Protein AF-A0A1M3QL71-F1 (afdb_monomer)

Solvent-accessible surface area (backbone atoms only — not comparable to full-atom values): 6065 Å² total; per-residue (Å²): 134,82,78,75,80,67,60,72,40,60,27,34,72,36,80,39,95,87,73,48,62,25,33,40,29,76,35,66,81,73,50,65,71,30,39,31,42,29,41,44,99,86,72,51,70,52,69,33,29,31,61,39,73,77,43,72,51,64,47,98,88,70,44,44,23,21,37,24,35,54,47,43,97,76,54,80,91,59,86,95,58,74,88,73,71,78,72,82,76,80,75,82,82,86,77,93,131

Secondary structure (DSSP, 8-state):
-------EEEEEEEE-TTS-EEEEES-TT--TT-EEEEE-TTS-EEEEEEEEEEEEEE-TTS-EEEEEEEE-TT----SSSS---------------

pLDDT: mean 70.07, std 18.06, range [35.91, 89.0]

Mean predicted aligned error: 12.13 Å

Nearest PDB structures (foldseek):
  4lb0-assembly1_B  TM=3.368E-01  e=6.618E-01  Allorhizobium ampelinum S4
  2vlg-assembly1_D  TM=4.638E-01  e=4.230E+00  Bacillus subtilis
  7kh1-assembly1_A3  TM=3.661E-01  e=3.378E+00  Vibrio phage XM1
  9bhu-assembly1_A  TM=2.603E-01  e=2.698E+00  Streptomyces griseus subsp. griseus
  8won-assembly1_A  TM=2.763E-01  e=7.850E+00  Mycolicibacterium smegmatis

Structure (mmCIF, N/CA/C/O backbone):
data_AF-A0A1M3QL71-F1
#
_entry.id   AF-A0A1M3QL71-F1
#
loop_
_atom_site.group_PDB
_atom_site.id
_atom_site.type_symbol
_atom_site.label_atom_id
_atom_site.label_alt_id
_atom_site.label_comp_id
_atom_site.label_asym_id
_atom_site.label_entity_id
_atom_site.label_seq_id
_atom_site.pdbx_PDB_ins_code
_atom_site.Cartn_x
_atom_site.Cartn_y
_atom_site.Cartn_z
_atom_site.occupancy
_atom_site.B_iso_or_equiv
_atom_site.auth_seq_id
_atom_site.auth_comp_id
_atom_site.auth_asym_id
_atom_site.auth_atom_id
_atom_site.pdbx_PDB_model_num
ATOM 1 N N . MET A 1 1 ? 22.404 -7.112 21.914 1.00 35.91 1 MET A N 1
ATOM 2 C CA . MET A 1 1 ? 21.000 -6.709 21.705 1.00 35.91 1 MET A CA 1
ATOM 3 C C . MET A 1 1 ? 20.968 -5.935 20.402 1.00 35.91 1 MET A C 1
ATOM 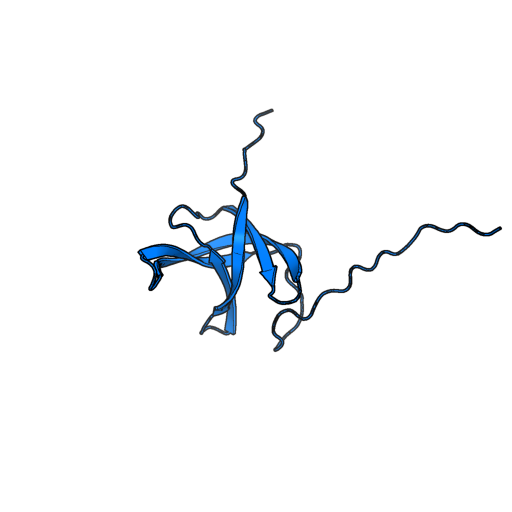5 O O . MET A 1 1 ? 21.287 -4.755 20.402 1.00 35.91 1 MET A O 1
ATOM 9 N N . THR A 1 2 ? 20.763 -6.620 19.279 1.00 37.88 2 THR A N 1
ATOM 10 C CA . THR A 1 2 ? 20.738 -5.971 17.965 1.00 37.88 2 THR A CA 1
ATOM 11 C C . THR A 1 2 ? 19.370 -5.327 17.833 1.00 37.88 2 THR A C 1
ATOM 13 O O . THR A 1 2 ? 18.367 -6.023 17.724 1.00 37.88 2 THR A O 1
ATOM 16 N N . THR A 1 3 ? 19.307 -4.007 17.945 1.00 43.34 3 THR A N 1
ATOM 17 C CA . THR A 1 3 ? 18.132 -3.256 17.519 1.00 43.34 3 THR A CA 1
ATOM 18 C C . THR A 1 3 ? 18.043 -3.441 16.010 1.00 43.34 3 THR A C 1
ATOM 20 O O . THR A 1 3 ? 18.777 -2.791 15.269 1.00 43.34 3 THR A O 1
ATOM 23 N N . GLU A 1 4 ? 17.234 -4.399 15.556 1.00 48.69 4 GLU A N 1
ATOM 24 C CA . GLU A 1 4 ? 16.810 -4.458 14.162 1.00 48.69 4 GLU A CA 1
ATOM 25 C C . GLU A 1 4 ? 16.151 -3.116 13.867 1.00 48.69 4 GLU A C 1
ATOM 27 O O . GLU A 1 4 ? 15.069 -2.814 14.374 1.00 48.69 4 GLU A O 1
ATOM 32 N N . THR A 1 5 ? 16.855 -2.266 13.122 1.00 49.47 5 THR A N 1
ATOM 33 C CA . THR A 1 5 ? 16.311 -1.040 12.551 1.00 49.47 5 THR A CA 1
ATOM 34 C C . THR A 1 5 ? 15.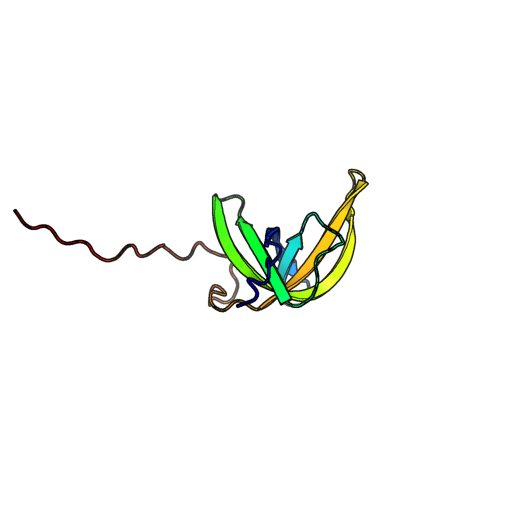249 -1.479 11.554 1.00 49.47 5 THR A C 1
ATOM 36 O O . THR A 1 5 ? 15.520 -1.650 10.370 1.00 49.47 5 THR A O 1
ATOM 39 N N . LYS A 1 6 ? 14.060 -1.794 12.066 1.00 61.25 6 LYS A N 1
ATOM 40 C CA . LYS A 1 6 ? 12.918 -2.208 11.272 1.00 61.25 6 LYS A CA 1
ATOM 41 C C . LYS A 1 6 ? 12.553 -1.016 10.4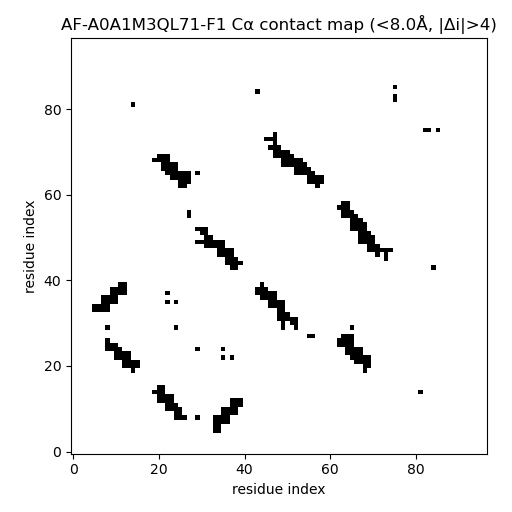06 1.00 61.25 6 LYS A C 1
ATOM 43 O O . LYS A 1 6 ? 12.115 0.006 10.932 1.00 61.25 6 LYS A O 1
ATOM 48 N N . THR A 1 7 ? 12.822 -1.116 9.111 1.00 68.31 7 THR A N 1
ATOM 49 C CA . THR A 1 7 ? 12.561 -0.020 8.185 1.00 68.31 7 THR A CA 1
ATOM 50 C C . THR A 1 7 ? 11.059 0.208 8.166 1.00 68.31 7 THR A C 1
ATOM 52 O O . THR A 1 7 ? 10.283 -0.695 7.853 1.00 68.31 7 THR A O 1
ATOM 55 N N . GLU A 1 8 ? 10.643 1.391 8.605 1.00 72.06 8 GLU A N 1
ATOM 56 C CA . GLU A 1 8 ? 9.236 1.746 8.666 1.00 72.06 8 GLU A CA 1
ATOM 57 C C . GLU A 1 8 ? 8.868 2.480 7.381 1.00 72.06 8 GLU A C 1
ATOM 59 O O . GLU A 1 8 ? 9.355 3.578 7.105 1.00 72.06 8 GLU A O 1
ATOM 64 N N . TYR A 1 9 ? 8.034 1.844 6.566 1.00 83.38 9 TYR A N 1
ATOM 65 C CA . TYR A 1 9 ? 7.600 2.405 5.296 1.00 83.38 9 TYR A CA 1
ATOM 66 C C . TYR A 1 9 ? 6.224 3.051 5.439 1.00 83.38 9 TYR A C 1
ATOM 68 O O . TYR A 1 9 ? 5.290 2.445 5.961 1.00 83.38 9 TYR A O 1
ATOM 76 N N . ALA A 1 10 ? 6.065 4.274 4.939 1.00 83.38 10 ALA A N 1
ATOM 77 C CA . ALA A 1 10 ? 4.758 4.917 4.883 1.00 83.38 10 ALA A CA 1
ATOM 78 C C . ALA A 1 10 ? 3.958 4.407 3.677 1.00 83.38 10 ALA A C 1
ATOM 80 O O . ALA A 1 10 ? 4.496 4.241 2.578 1.00 83.38 10 ALA A O 1
ATOM 81 N N . GLY A 1 11 ? 2.660 4.183 3.877 1.00 85.00 11 GLY A N 1
ATOM 82 C CA . GLY A 1 11 ? 1.784 3.740 2.803 1.00 85.00 11 GLY A CA 1
ATOM 83 C C . GLY A 1 11 ? 0.319 4.105 2.993 1.00 85.00 11 GLY A C 1
ATOM 84 O O . GLY A 1 11 ? -0.113 4.593 4.040 1.00 85.00 11 GLY A O 1
ATOM 85 N N . HIS A 1 12 ? -0.463 3.828 1.957 1.00 84.06 12 HIS A N 1
ATOM 86 C CA . HIS A 1 12 ? -1.908 3.989 1.961 1.00 84.06 12 HIS A CA 1
ATOM 87 C C . HIS A 1 12 ? -2.595 2.626 1.882 1.00 84.06 12 HIS A C 1
ATOM 89 O O . HIS A 1 12 ? -2.192 1.773 1.090 1.00 84.06 12 HIS A O 1
ATOM 95 N N . PRO A 1 13 ? -3.646 2.386 2.678 1.00 82.06 13 PRO A N 1
ATOM 96 C CA . PRO A 1 13 ? -4.392 1.139 2.601 1.00 82.06 13 PRO A CA 1
ATOM 97 C C . PRO A 1 13 ? -5.088 1.017 1.240 1.00 82.06 13 PRO A C 1
ATOM 99 O O . PRO A 1 13 ? -5.759 1.946 0.789 1.00 82.06 13 PRO A O 1
ATOM 102 N N . ALA A 1 14 ? -4.969 -0.150 0.612 1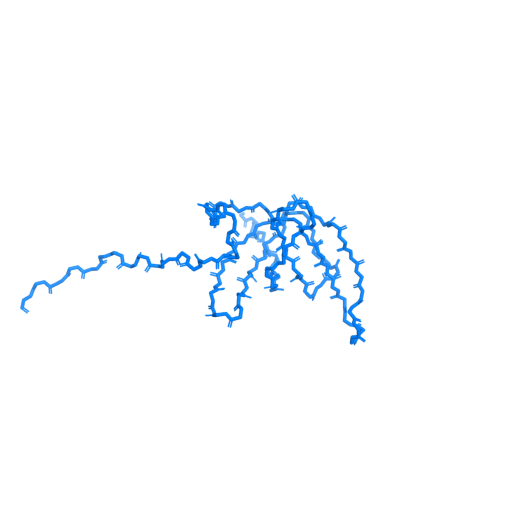.00 81.88 14 ALA A N 1
ATOM 103 C CA . ALA A 1 14 ? -5.573 -0.456 -0.680 1.00 81.88 14 ALA A CA 1
ATOM 104 C C . ALA A 1 14 ? -6.378 -1.756 -0.590 1.00 81.88 14 ALA A C 1
ATOM 106 O O . ALA A 1 14 ? -5.941 -2.742 0.007 1.00 81.88 14 ALA A O 1
ATOM 107 N N . LYS A 1 15 ? -7.575 -1.772 -1.180 1.00 77.50 15 LYS A N 1
ATOM 108 C CA . LYS A 1 15 ? -8.405 -2.978 -1.226 1.00 77.50 15 LYS A CA 1
ATOM 109 C C . LYS A 1 15 ? -7.943 -3.863 -2.381 1.00 77.50 15 LYS A C 1
ATOM 111 O O . LYS A 1 15 ? -7.885 -3.412 -3.522 1.00 77.50 15 LYS A O 1
ATOM 116 N N . LEU A 1 16 ? -7.624 -5.119 -2.085 1.00 76.31 16 LEU A N 1
ATOM 117 C CA . LEU A 1 16 ? -7.202 -6.093 -3.086 1.00 76.31 16 LEU A CA 1
ATOM 118 C C . LEU A 1 16 ? -8.421 -6.723 -3.766 1.00 76.31 16 LEU A C 1
ATOM 120 O O . LEU A 1 16 ? -9.501 -6.832 -3.180 1.00 76.31 16 LEU A O 1
ATOM 124 N N . LYS A 1 17 ? -8.228 -7.182 -5.006 1.00 70.25 17 LYS A N 1
ATOM 125 C CA . LYS A 1 17 ? -9.285 -7.804 -5.820 1.00 70.25 17 LYS A CA 1
ATOM 126 C C . LYS A 1 17 ? -9.840 -9.090 -5.195 1.00 70.25 17 LYS A C 1
ATOM 128 O O . LYS A 1 17 ? -11.004 -9.408 -5.395 1.00 70.25 17 LYS A O 1
ATOM 133 N N . GLU A 1 18 ? -9.042 -9.759 -4.366 1.00 66.31 18 GLU A N 1
ATOM 134 C CA . GLU A 1 18 ? -9.425 -10.960 -3.606 1.00 66.31 18 GLU A CA 1
ATOM 135 C C . GLU A 1 18 ? -10.280 -10.650 -2.360 1.00 66.31 18 GLU A C 1
ATOM 137 O O . GLU A 1 18 ? -10.537 -11.515 -1.530 1.00 66.31 18 GLU A O 1
ATOM 142 N N . GLY A 1 19 ? -10.697 -9.393 -2.175 1.00 66.06 19 GLY A N 1
ATOM 143 C CA . GLY A 1 19 ? -11.483 -8.949 -1.021 1.00 66.06 19 GLY A CA 1
ATOM 144 C C . GLY A 1 19 ? -10.650 -8.653 0.231 1.00 66.06 19 GLY A C 1
ATOM 145 O O . GLY A 1 19 ? -11.161 -8.009 1.152 1.00 66.06 19 GLY A O 1
ATOM 146 N N . GLY A 1 20 ? -9.374 -9.051 0.241 1.00 71.75 20 GLY A N 1
ATOM 147 C CA . GLY A 1 20 ? -8.392 -8.722 1.273 1.00 71.75 20 GLY A CA 1
ATOM 148 C C . GLY A 1 20 ? -7.950 -7.252 1.277 1.00 71.75 20 GLY A C 1
ATOM 149 O O . GLY A 1 20 ? -8.241 -6.479 0.364 1.00 71.75 20 GLY A O 1
ATOM 150 N N . TRP A 1 21 ? -7.223 -6.875 2.328 1.00 74.69 21 TRP A N 1
ATOM 151 C CA . TRP A 1 21 ? -6.601 -5.558 2.476 1.00 74.69 21 TRP A CA 1
ATOM 152 C C . TRP A 1 21 ? -5.099 -5.649 2.222 1.00 74.69 21 TRP A C 1
ATOM 154 O O . TRP A 1 21 ? -4.447 -6.593 2.672 1.00 74.69 21 TRP A O 1
ATOM 164 N N . GLY A 1 22 ? -4.567 -4.652 1.527 1.00 84.31 22 GLY A N 1
ATOM 165 C CA . GLY A 1 22 ? -3.145 -4.456 1.302 1.00 84.31 22 GLY A CA 1
ATOM 166 C C . GLY A 1 22 ? -2.719 -3.015 1.569 1.00 84.31 22 GLY A C 1
ATOM 167 O O . GLY A 1 22 ? -3.502 -2.188 2.044 1.00 84.31 22 GLY A O 1
ATOM 168 N N . ALA A 1 23 ? -1.468 -2.725 1.248 1.00 85.94 23 ALA A N 1
ATOM 169 C CA . ALA A 1 23 ? -0.861 -1.408 1.338 1.00 85.94 23 ALA A CA 1
ATOM 170 C C . ALA A 1 23 ? -0.230 -1.030 0.008 1.00 85.94 23 ALA A C 1
ATOM 172 O O . ALA A 1 23 ? 0.518 -1.828 -0.555 1.00 85.94 23 ALA A O 1
ATOM 173 N N . HIS A 1 24 ? -0.484 0.195 -0.441 1.00 87.69 24 HIS A N 1
ATOM 174 C CA . HIS A 1 24 ? 0.380 0.882 -1.385 1.00 87.69 24 HIS A CA 1
ATOM 175 C C . HIS A 1 24 ? 1.501 1.560 -0.615 1.00 87.69 24 HIS A C 1
ATOM 177 O O . HIS A 1 24 ? 1.247 2.449 0.195 1.00 87.69 24 HIS A O 1
ATOM 183 N N . VAL A 1 25 ? 2.725 1.120 -0.861 1.00 88.12 25 VAL A N 1
ATOM 184 C CA . VAL A 1 25 ? 3.941 1.655 -0.262 1.00 88.12 25 VAL A CA 1
ATOM 185 C C . VAL A 1 25 ? 4.731 2.346 -1.362 1.00 88.12 25 VAL A C 1
ATOM 187 O O . VAL A 1 25 ? 4.980 1.746 -2.406 1.00 88.12 25 VAL A O 1
ATOM 190 N N . ASN A 1 26 ? 5.160 3.584 -1.130 1.00 84.81 26 ASN A N 1
ATOM 191 C CA . ASN A 1 26 ? 5.980 4.347 -2.077 1.00 84.81 26 ASN A CA 1
ATOM 192 C C . ASN A 1 26 ? 7.461 3.923 -1.990 1.00 84.81 26 ASN A C 1
ATOM 194 O O . ASN A 1 26 ? 8.345 4.735 -1.724 1.00 84.81 26 ASN A O 1
ATOM 198 N N . SER A 1 27 ? 7.725 2.621 -2.117 1.00 82.25 27 SER A N 1
ATOM 199 C CA . SER A 1 27 ? 9.071 2.054 -2.181 1.00 82.25 27 SER A CA 1
ATOM 200 C C . SER A 1 27 ? 9.050 0.682 -2.857 1.00 82.25 27 SER A C 1
ATOM 202 O O . SER A 1 27 ? 8.212 -0.150 -2.514 1.00 82.25 27 SER A O 1
ATOM 204 N N . ASP A 1 28 ? 9.998 0.404 -3.762 1.00 82.38 28 ASP A N 1
ATOM 205 C CA . ASP A 1 28 ? 10.235 -0.950 -4.300 1.00 82.38 28 ASP A CA 1
ATOM 206 C C . ASP A 1 28 ? 10.987 -1.857 -3.316 1.00 82.38 28 ASP A C 1
ATOM 208 O O . ASP A 1 28 ? 11.082 -3.063 -3.535 1.00 82.38 28 ASP A O 1
ATOM 212 N N . LYS A 1 29 ? 11.549 -1.280 -2.248 1.00 83.75 29 LYS A N 1
ATOM 213 C CA . LYS A 1 29 ? 12.416 -1.983 -1.295 1.00 83.75 29 LYS A CA 1
ATOM 214 C C . LYS A 1 29 ? 11.667 -2.717 -0.198 1.00 83.75 29 LYS A C 1
ATOM 216 O O . LYS A 1 29 ? 12.314 -3.374 0.603 1.00 83.75 29 LYS A O 1
ATOM 221 N N . VAL A 1 30 ? 10.345 -2.604 -0.154 1.00 85.25 30 VAL A N 1
ATOM 222 C CA . VAL A 1 30 ? 9.534 -3.258 0.870 1.00 85.25 30 VAL A CA 1
ATOM 223 C C . VAL A 1 30 ? 9.628 -4.782 0.746 1.00 85.25 30 VAL A C 1
ATOM 225 O O . VAL A 1 30 ? 9.498 -5.340 -0.347 1.00 85.25 30 VAL A O 1
ATOM 228 N N . GLN A 1 31 ? 9.855 -5.468 1.865 1.00 85.94 31 GLN A N 1
ATOM 229 C CA . GLN A 1 31 ? 9.980 -6.921 1.918 1.00 85.94 31 GLN A CA 1
ATOM 230 C C . GLN A 1 31 ? 9.039 -7.530 2.962 1.00 85.94 31 GLN A C 1
ATOM 232 O O . GLN A 1 31 ? 8.475 -6.851 3.818 1.00 85.94 31 GLN A O 1
ATOM 237 N N . HIS A 1 32 ? 8.851 -8.850 2.886 1.00 87.31 32 HIS A N 1
ATOM 238 C CA . HIS A 1 32 ? 8.145 -9.593 3.931 1.00 87.31 32 HIS A CA 1
ATOM 239 C C . HIS A 1 32 ? 8.857 -9.386 5.274 1.00 87.31 32 HIS A C 1
ATOM 241 O O . HIS A 1 32 ? 10.055 -9.630 5.389 1.00 87.31 32 HIS A O 1
ATOM 247 N N . GLY A 1 33 ? 8.100 -8.956 6.284 1.00 85.44 33 GLY A N 1
ATOM 248 C CA . GLY A 1 33 ? 8.579 -8.735 7.648 1.00 85.44 33 GLY A CA 1
ATOM 249 C C . GLY A 1 33 ? 8.766 -7.259 7.987 1.00 85.44 33 GLY A C 1
ATOM 250 O O . GLY A 1 33 ? 8.799 -6.911 9.173 1.00 85.44 33 GLY A O 1
ATOM 251 N N . ASP A 1 34 ? 8.791 -6.384 6.979 1.00 85.06 34 ASP A N 1
ATOM 252 C CA . ASP A 1 34 ? 8.875 -4.945 7.194 1.00 85.06 34 ASP A CA 1
ATOM 253 C C . ASP A 1 34 ? 7.630 -4.390 7.885 1.00 85.06 34 ASP A C 1
ATOM 255 O O . ASP A 1 34 ? 6.510 -4.892 7.738 1.00 85.06 34 ASP A O 1
ATOM 259 N N . SER A 1 35 ? 7.845 -3.330 8.665 1.00 84.25 35 SER A N 1
ATOM 260 C CA . SER A 1 35 ? 6.758 -2.541 9.237 1.00 84.25 35 SER A CA 1
ATOM 261 C C . SER A 1 35 ? 6.306 -1.516 8.214 1.00 84.25 35 SER A C 1
ATOM 263 O O . SER A 1 35 ? 7.114 -0.767 7.672 1.00 84.25 35 SER A O 1
ATOM 265 N N . VAL A 1 36 ? 4.999 -1.422 8.018 1.00 84.00 36 VAL A N 1
ATOM 266 C CA . VAL A 1 36 ? 4.386 -0.335 7.265 1.00 84.00 36 VAL A CA 1
ATOM 267 C C . VAL A 1 36 ? 3.469 0.474 8.170 1.00 84.00 36 VAL A C 1
ATOM 269 O O . VAL A 1 36 ? 2.603 -0.079 8.852 1.00 84.00 36 VAL A O 1
ATOM 272 N N . SER A 1 37 ? 3.645 1.787 8.145 1.00 84.94 37 SER A N 1
ATOM 273 C CA . SER A 1 37 ? 2.766 2.752 8.793 1.00 84.94 37 SER A CA 1
ATOM 274 C C . SER A 1 37 ? 1.750 3.222 7.766 1.00 84.94 37 SER A C 1
ATOM 276 O O . SER A 1 37 ? 2.060 3.964 6.830 1.00 84.94 37 SER A O 1
ATOM 278 N N . LEU A 1 38 ? 0.523 2.728 7.902 1.00 83.69 38 LEU A N 1
ATOM 279 C CA . LEU A 1 38 ? -0.557 3.048 6.987 1.00 83.69 38 LEU A CA 1
ATOM 280 C C . LEU A 1 38 ? -1.333 4.238 7.479 1.00 83.69 38 LEU A C 1
ATOM 282 O O . LEU A 1 38 ? -1.934 4.158 8.542 1.00 83.69 38 LEU A O 1
ATOM 286 N N . THR A 1 39 ? -1.406 5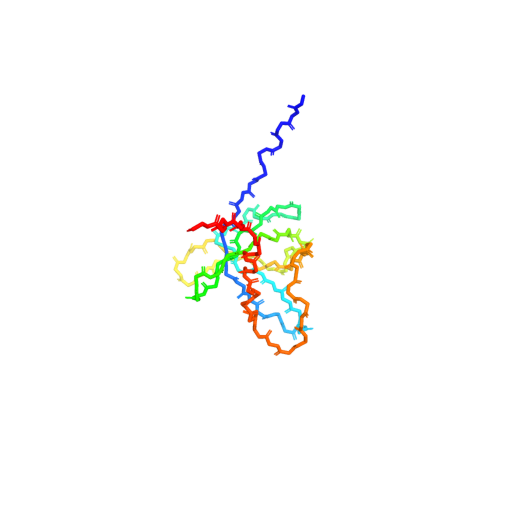.279 6.657 1.00 82.56 39 THR A N 1
ATOM 287 C CA . THR A 1 39 ? -2.201 6.466 6.957 1.00 82.56 39 THR A CA 1
ATOM 288 C C . THR A 1 39 ? -3.351 6.581 5.967 1.00 82.56 39 THR A C 1
ATOM 290 O O . THR A 1 39 ? -3.173 6.652 4.747 1.00 82.56 39 THR A O 1
ATOM 293 N N . THR A 1 40 ? -4.569 6.587 6.497 1.00 80.56 40 THR A N 1
ATOM 294 C CA . THR A 1 40 ? -5.779 6.863 5.717 1.00 80.56 40 THR A CA 1
ATOM 295 C C . THR A 1 40 ? -5.882 8.344 5.387 1.00 80.56 40 THR A C 1
ATOM 297 O O . THR A 1 40 ? -5.385 9.199 6.116 1.00 80.56 40 THR A O 1
ATOM 300 N N . LYS A 1 41 ? -6.647 8.673 4.343 1.00 70.94 41 LYS A N 1
ATOM 301 C CA . LYS A 1 41 ? -6.993 10.065 4.015 1.00 70.94 41 LYS A CA 1
ATOM 302 C C . LYS A 1 41 ? -7.718 10.798 5.159 1.00 70.94 41 LYS A C 1
ATOM 304 O O . LYS A 1 41 ? -7.691 12.018 5.212 1.00 70.94 41 LYS A O 1
ATOM 309 N N . ALA A 1 42 ? -8.334 10.054 6.081 1.00 73.94 42 ALA A N 1
ATOM 310 C CA . ALA A 1 42 ? -8.962 10.577 7.294 1.00 73.94 42 ALA A CA 1
ATOM 311 C C . ALA A 1 42 ? -7.962 10.866 8.436 1.00 73.94 42 ALA A C 1
ATOM 313 O O . ALA A 1 42 ? -8.385 11.196 9.539 1.00 73.94 42 ALA A O 1
ATOM 314 N N . GLY A 1 43 ? -6.654 10.700 8.205 1.00 73.69 43 GLY A N 1
ATOM 315 C CA . GLY A 1 43 ? -5.603 10.952 9.195 1.00 73.69 43 GLY A CA 1
ATOM 316 C C . GLY A 1 43 ? -5.415 9.835 10.221 1.00 73.69 43 GLY A C 1
ATOM 317 O O . GLY A 1 43 ? -4.676 10.012 11.182 1.00 73.69 43 GLY A O 1
ATOM 318 N N . LYS A 1 44 ? -6.069 8.680 10.048 1.00 75.81 44 LYS A N 1
ATOM 319 C CA . LYS A 1 44 ? -5.844 7.529 10.929 1.00 75.81 44 LYS A CA 1
ATOM 320 C C . LYS A 1 44 ? -4.642 6.732 10.484 1.00 75.81 44 LYS A C 1
ATOM 322 O O . LYS A 1 44 ? -4.611 6.325 9.319 1.00 75.81 44 LYS A O 1
ATOM 327 N N . THR A 1 45 ? -3.754 6.470 11.434 1.00 82.12 45 THR A N 1
ATOM 328 C CA . THR A 1 45 ? -2.524 5.717 11.225 1.00 82.12 45 THR A CA 1
ATOM 329 C C . THR A 1 45 ? -2.517 4.441 12.054 1.00 82.12 45 THR A C 1
ATOM 331 O O . THR A 1 45 ? -2.935 4.451 13.210 1.00 82.12 45 THR A O 1
ATOM 334 N N . TRP A 1 46 ? -2.060 3.341 11.465 1.00 80.38 46 TRP A N 1
ATOM 335 C CA . TRP A 1 46 ? -1.751 2.110 12.191 1.00 80.38 46 TRP A CA 1
ATOM 336 C C . TRP A 1 46 ? -0.552 1.411 11.571 1.00 80.38 46 TRP A C 1
ATOM 338 O O . TRP A 1 46 ? -0.264 1.572 10.382 1.00 80.38 46 TRP A O 1
ATOM 348 N N . ASN A 1 47 ? 0.094 0.572 12.374 1.00 81.69 47 ASN A N 1
ATOM 349 C CA . ASN A 1 47 ? 1.249 -0.190 11.936 1.00 81.69 47 ASN A CA 1
ATOM 350 C C . ASN A 1 47 ? 0.796 -1.600 11.555 1.00 81.69 47 ASN A C 1
ATOM 352 O O . ASN A 1 47 ? 0.098 -2.282 12.308 1.00 81.69 47 ASN A O 1
ATOM 356 N N . ALA A 1 48 ? 1.195 -2.045 10.372 1.00 82.12 48 ALA A N 1
ATOM 357 C CA . ALA A 1 48 ? 0.998 -3.408 9.910 1.00 82.12 48 ALA A CA 1
ATOM 358 C C . ALA A 1 48 ? 2.338 -4.008 9.488 1.00 82.12 48 ALA A C 1
ATOM 360 O O . ALA A 1 48 ? 3.311 -3.291 9.265 1.00 82.12 48 ALA A O 1
ATOM 361 N N . VAL A 1 49 ? 2.399 -5.333 9.405 1.00 85.25 49 VAL A N 1
ATOM 362 C CA . VAL A 1 49 ? 3.582 -6.029 8.905 1.00 85.25 49 VAL A CA 1
ATOM 363 C C . VAL A 1 49 ? 3.280 -6.548 7.512 1.00 85.25 49 VAL A C 1
ATOM 365 O O . VAL A 1 49 ? 2.184 -7.043 7.243 1.00 85.25 49 VAL A O 1
ATOM 368 N N . VAL A 1 50 ? 4.247 -6.406 6.617 1.00 86.88 50 VAL A N 1
ATOM 369 C CA . VAL A 1 50 ? 4.146 -6.913 5.253 1.00 86.88 50 VAL A CA 1
ATOM 370 C C . VAL A 1 50 ? 4.182 -8.433 5.293 1.00 86.88 50 VAL A C 1
ATOM 372 O O . VAL A 1 50 ? 5.161 -9.016 5.748 1.00 86.88 50 VAL A O 1
ATOM 375 N N . ASP A 1 51 ? 3.111 -9.058 4.817 1.00 86.88 51 ASP A N 1
ATOM 376 C CA . ASP A 1 51 ? 2.982 -10.512 4.678 1.00 86.88 51 ASP A CA 1
ATOM 377 C C . ASP A 1 51 ? 3.636 -10.989 3.382 1.00 86.88 51 ASP A C 1
ATOM 379 O O . ASP A 1 51 ? 4.474 -11.887 3.357 1.00 86.88 51 ASP A O 1
ATOM 383 N N . ARG A 1 52 ? 3.271 -10.343 2.275 1.00 86.12 52 ARG A N 1
ATOM 384 C CA . ARG A 1 52 ? 3.802 -10.646 0.952 1.00 86.12 52 ARG A CA 1
ATOM 385 C C . ARG A 1 52 ? 3.697 -9.423 0.060 1.00 86.12 52 ARG A C 1
ATOM 387 O O . ARG A 1 52 ? 2.712 -8.693 0.084 1.00 86.12 52 ARG A O 1
ATOM 394 N N . VAL A 1 53 ? 4.691 -9.244 -0.797 1.00 88.94 53 VAL A N 1
ATOM 395 C CA . VAL A 1 53 ? 4.630 -8.263 -1.881 1.00 88.94 53 VAL A CA 1
ATOM 396 C C . VAL A 1 53 ? 3.863 -8.882 -3.052 1.00 88.94 53 VAL A C 1
ATOM 398 O O . VAL A 1 53 ? 4.256 -9.921 -3.578 1.00 88.94 53 VAL A O 1
ATOM 401 N N . VAL A 1 54 ? 2.732 -8.282 -3.418 1.00 87.38 54 VAL A N 1
ATOM 402 C CA . VAL A 1 54 ? 1.840 -8.751 -4.495 1.00 87.38 54 VAL A CA 1
ATOM 403 C C . VAL A 1 54 ? 2.250 -8.155 -5.835 1.00 87.38 54 VAL A C 1
ATOM 405 O O . VAL A 1 54 ? 2.117 -8.801 -6.870 1.00 87.38 54 VAL A O 1
ATOM 408 N N . TRP A 1 55 ? 2.736 -6.918 -5.819 1.00 87.06 55 TRP A N 1
ATOM 409 C CA . TRP A 1 55 ? 3.168 -6.212 -7.013 1.00 87.06 55 TRP A CA 1
ATOM 410 C C . TRP A 1 55 ? 4.233 -5.180 -6.660 1.00 87.06 55 TRP A C 1
ATOM 412 O O . TRP A 1 55 ? 4.176 -4.563 -5.599 1.00 87.06 55 TRP A O 1
ATOM 422 N N . THR A 1 56 ? 5.178 -4.974 -7.565 1.00 89.00 56 THR A N 1
ATOM 423 C CA . THR A 1 56 ? 6.126 -3.863 -7.535 1.00 89.00 56 THR A CA 1
ATOM 424 C C . THR A 1 56 ? 6.156 -3.226 -8.912 1.00 89.00 56 THR A C 1
ATOM 426 O O . THR A 1 56 ? 6.027 -3.904 -9.934 1.00 89.00 56 THR A O 1
ATOM 429 N N . GLY A 1 57 ? 6.315 -1.913 -8.949 1.00 87.38 57 GLY A N 1
ATOM 430 C CA . GLY A 1 57 ? 6.408 -1.186 -10.197 1.00 87.38 57 GLY A CA 1
ATOM 431 C C . GLY A 1 57 ? 6.627 0.291 -9.964 1.00 87.38 57 GLY A C 1
ATOM 432 O O . GLY A 1 57 ? 7.141 0.718 -8.931 1.00 87.38 57 GLY A O 1
ATOM 433 N N . THR A 1 58 ? 6.265 1.069 -10.967 1.00 87.06 58 THR A N 1
ATOM 434 C CA . THR A 1 58 ? 6.471 2.509 -10.978 1.00 87.06 58 THR A CA 1
ATOM 435 C C . THR A 1 58 ? 5.122 3.180 -11.171 1.00 87.06 58 THR A C 1
ATOM 437 O O . THR A 1 58 ? 4.341 2.748 -12.019 1.00 87.06 58 THR A O 1
ATOM 440 N N . ASP A 1 59 ? 4.822 4.189 -10.358 1.00 79.62 59 ASP A N 1
ATOM 441 C CA . ASP A 1 59 ? 3.616 4.997 -10.523 1.00 79.62 59 ASP A CA 1
ATOM 442 C C . ASP A 1 59 ? 3.727 5.905 -11.763 1.00 79.62 59 ASP A C 1
ATOM 444 O O . ASP A 1 59 ? 4.791 6.007 -12.382 1.00 79.62 59 ASP A O 1
ATOM 448 N N . SER A 1 60 ? 2.637 6.585 -12.125 1.00 77.56 60 SER A N 1
ATOM 449 C CA . SER A 1 60 ? 2.566 7.476 -13.293 1.00 77.56 60 SER A CA 1
ATOM 450 C C . SER A 1 60 ? 3.584 8.619 -13.222 1.00 77.56 60 SER A C 1
ATOM 452 O O . SER A 1 60 ? 4.039 9.100 -14.257 1.00 77.56 60 SER A O 1
ATOM 454 N N . ASP A 1 61 ? 3.984 9.008 -12.010 1.00 81.00 61 ASP A N 1
ATOM 455 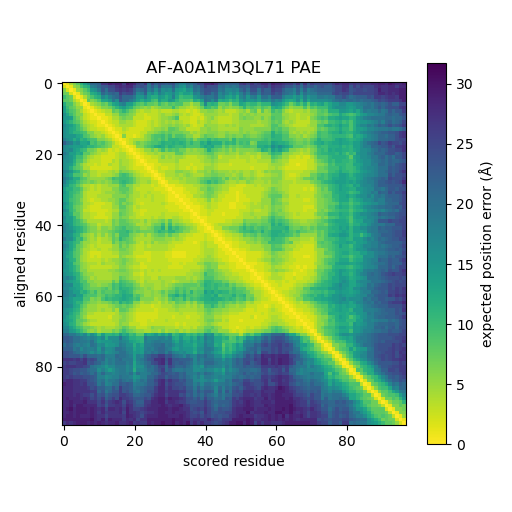C CA . ASP A 1 61 ? 5.023 10.009 -11.744 1.00 81.00 61 ASP A CA 1
ATOM 456 C C . ASP A 1 61 ? 6.464 9.461 -11.822 1.00 81.00 61 ASP A C 1
ATOM 458 O O . ASP A 1 61 ? 7.419 10.182 -11.541 1.00 81.00 61 ASP A O 1
ATOM 462 N N . GLY A 1 62 ? 6.662 8.182 -12.163 1.00 81.88 62 GLY A N 1
ATOM 463 C CA . GLY A 1 62 ? 7.991 7.560 -12.198 1.00 81.88 62 GLY A CA 1
ATOM 464 C C . GLY A 1 62 ? 8.546 7.186 -10.815 1.00 81.88 62 GLY A C 1
ATOM 465 O O . GLY A 1 62 ? 9.712 6.810 -10.698 1.00 81.88 62 GLY A O 1
ATOM 466 N N . ASN A 1 63 ? 7.712 7.230 -9.773 1.00 85.06 63 ASN A N 1
ATOM 467 C CA . ASN A 1 63 ? 8.085 6.841 -8.414 1.00 85.06 63 ASN A CA 1
ATOM 468 C C . ASN A 1 63 ? 7.946 5.330 -8.199 1.00 85.06 63 ASN A C 1
ATOM 470 O O . ASN A 1 63 ? 6.939 4.735 -8.575 1.00 85.06 63 ASN A O 1
ATOM 474 N N . ALA A 1 64 ? 8.940 4.714 -7.562 1.00 86.19 64 ALA A N 1
ATOM 475 C CA . ALA A 1 64 ? 8.895 3.303 -7.196 1.00 86.19 64 ALA A CA 1
ATOM 476 C C . ALA A 1 64 ? 7.793 3.037 -6.157 1.00 86.19 64 ALA A C 1
ATOM 478 O O . ALA A 1 64 ? 7.783 3.643 -5.084 1.00 86.19 64 ALA A O 1
ATOM 479 N N . CYS A 1 65 ? 6.895 2.104 -6.466 1.00 87.44 65 CYS A N 1
ATOM 480 C CA . CYS A 1 65 ? 5.759 1.739 -5.632 1.00 87.44 65 CYS A CA 1
ATOM 481 C C . CYS A 1 65 ? 5.613 0.218 -5.545 1.00 87.44 65 CYS A C 1
ATOM 483 O O . CYS A 1 65 ? 5.931 -0.523 -6.477 1.00 87.44 65 CYS A O 1
ATOM 485 N N . ALA A 1 66 ? 5.075 -0.249 -4.427 1.00 88.56 66 ALA A N 1
ATOM 486 C CA . ALA A 1 66 ? 4.791 -1.651 -4.194 1.00 88.56 66 ALA A CA 1
ATOM 487 C C . ALA A 1 66 ? 3.414 -1.826 -3.555 1.00 88.56 66 ALA A C 1
ATOM 489 O O . ALA A 1 66 ? 3.004 -1.065 -2.677 1.00 88.56 66 ALA A O 1
ATOM 490 N N . LEU A 1 67 ? 2.703 -2.860 -3.991 1.00 86.88 67 LEU A N 1
ATOM 491 C CA . LEU A 1 67 ? 1.454 -3.314 -3.408 1.00 86.88 67 LEU A CA 1
ATOM 492 C C . LEU A 1 67 ? 1.727 -4.580 -2.603 1.00 86.88 67 LEU A C 1
ATOM 494 O O . LEU A 1 67 ? 2.179 -5.586 -3.150 1.00 86.88 67 LEU A O 1
ATOM 498 N N . CYS A 1 68 ? 1.422 -4.546 -1.312 1.00 87.94 68 CYS A N 1
ATOM 499 C CA . CYS A 1 68 ? 1.698 -5.653 -0.400 1.00 87.94 68 CYS A CA 1
ATOM 500 C C . CYS A 1 68 ? 0.429 -6.125 0.309 1.00 87.94 68 CYS A C 1
ATOM 502 O O . CYS A 1 68 ? -0.411 -5.301 0.671 1.00 87.94 68 CYS A O 1
ATOM 504 N N . THR A 1 69 ? 0.296 -7.427 0.563 1.00 86.38 69 THR A N 1
ATOM 505 C CA . THR A 1 69 ? -0.615 -7.937 1.593 1.00 86.38 69 THR A CA 1
ATOM 506 C C . THR A 1 69 ? -0.031 -7.653 2.962 1.00 86.38 69 THR A C 1
ATOM 508 O O . THR A 1 69 ? 1.186 -7.638 3.160 1.00 86.38 69 THR A O 1
ATOM 511 N N . LEU A 1 70 ? -0.920 -7.433 3.922 1.00 82.94 70 LEU A N 1
ATOM 512 C CA . LEU A 1 70 ? -0.540 -7.104 5.282 1.00 82.94 70 LEU A CA 1
ATOM 513 C C . LEU A 1 70 ? -1.099 -8.118 6.266 1.00 82.94 70 LEU A C 1
ATOM 515 O O . LEU A 1 70 ? -2.282 -8.474 6.215 1.00 82.94 70 LEU A O 1
ATOM 519 N N . VAL A 1 71 ? -0.260 -8.489 7.223 1.00 77.56 71 VAL A N 1
ATOM 520 C CA . VAL A 1 71 ? -0.643 -9.167 8.456 1.00 77.56 71 VAL A CA 1
ATOM 521 C C . VAL A 1 71 ? -0.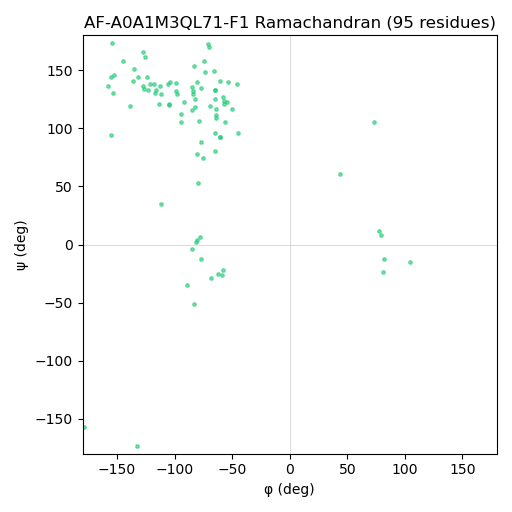583 -8.152 9.593 1.00 77.56 71 VAL A C 1
ATOM 523 O O . VAL A 1 71 ? 0.438 -7.521 9.858 1.00 77.56 71 VAL A O 1
ATOM 526 N N . GLY A 1 72 ? -1.720 -7.936 10.247 1.00 60.00 72 GLY A N 1
ATOM 527 C CA . GLY A 1 72 ? -1.839 -7.009 11.368 1.00 60.00 72 GLY A CA 1
ATOM 528 C C . GLY A 1 72 ? -2.213 -7.751 12.642 1.00 60.00 72 GLY A C 1
ATOM 529 O O . GLY A 1 72 ? -3.158 -8.537 12.622 1.00 60.00 72 GLY A O 1
ATOM 530 N N . LYS A 1 73 ? -1.512 -7.453 13.745 1.00 50.72 73 LYS A N 1
ATOM 531 C CA . LYS A 1 73 ? -1.994 -7.713 15.116 1.00 50.72 73 LYS A CA 1
ATOM 532 C C . LYS A 1 73 ? -3.188 -6.811 15.471 1.00 50.72 73 LYS A C 1
ATOM 534 O O . LYS A 1 73 ? -4.083 -7.262 16.168 1.00 50.72 73 LYS A O 1
ATOM 539 N N . ASP A 1 74 ? -3.250 -5.622 14.866 1.00 51.28 74 ASP A N 1
ATOM 540 C CA . AS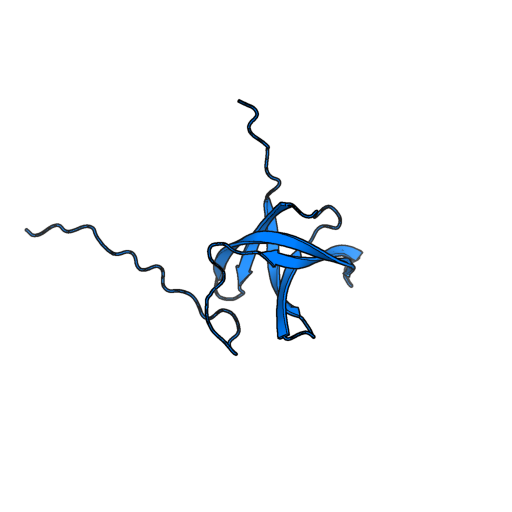P A 1 74 ? -4.336 -4.634 14.977 1.00 51.28 74 ASP A CA 1
ATOM 541 C C . ASP A 1 74 ? -5.110 -4.479 13.659 1.00 51.28 74 ASP A C 1
ATOM 543 O O . ASP A 1 74 ? -5.546 -3.394 13.268 1.00 51.28 74 ASP A O 1
ATOM 547 N N . LYS A 1 75 ? -5.265 -5.583 12.915 1.00 47.00 75 LYS A N 1
ATOM 548 C CA . LYS A 1 75 ? -6.144 -5.602 11.742 1.00 47.00 75 LYS A CA 1
ATOM 549 C C . LYS A 1 75 ? -7.547 -5.189 12.216 1.00 47.00 75 LYS A C 1
ATOM 551 O O . LYS A 1 75 ? -8.067 -5.851 13.115 1.00 47.00 75 LYS A O 1
ATOM 556 N N . PRO A 1 76 ? -8.186 -4.147 11.653 1.00 44.50 76 PRO A N 1
ATOM 557 C CA . PRO A 1 76 ? -9.534 -3.795 12.068 1.00 44.50 76 PRO A CA 1
ATOM 558 C C . PRO A 1 76 ? -10.454 -4.960 11.705 1.00 44.50 76 PRO A C 1
ATOM 560 O O . PRO A 1 76 ? -10.642 -5.303 10.534 1.00 44.50 76 PRO A O 1
ATOM 563 N N . ALA A 1 77 ? -10.953 -5.631 12.736 1.00 43.31 77 ALA A N 1
ATOM 564 C CA . ALA A 1 77 ? -11.777 -6.816 12.628 1.00 43.31 77 ALA A CA 1
ATOM 565 C C . ALA A 1 77 ? -13.192 -6.428 12.190 1.00 43.31 77 ALA A C 1
ATOM 567 O O . ALA A 1 77 ? -14.100 -6.425 13.012 1.00 43.31 77 ALA A O 1
ATOM 568 N N . THR A 1 78 ? -13.430 -6.069 10.925 1.00 42.16 78 THR A N 1
ATOM 569 C CA . THR A 1 78 ? -14.815 -6.007 10.427 1.00 42.16 78 THR A CA 1
ATOM 570 C C . THR A 1 78 ? -14.929 -6.223 8.921 1.00 42.16 78 THR A C 1
ATOM 572 O O . THR A 1 78 ? -14.243 -5.610 8.105 1.00 42.16 78 THR A O 1
ATOM 575 N N . ALA A 1 79 ? -15.848 -7.120 8.577 1.00 43.62 79 ALA A N 1
ATOM 576 C CA . ALA A 1 79 ? -16.335 -7.407 7.244 1.00 43.62 79 ALA A CA 1
ATOM 577 C C . ALA A 1 79 ? -16.837 -6.144 6.512 1.00 43.62 79 ALA A C 1
ATOM 579 O O . ALA A 1 79 ? -17.508 -5.292 7.085 1.00 43.62 79 ALA A O 1
ATOM 580 N N . GLY A 1 80 ? -16.541 -6.044 5.215 1.00 42.66 80 GLY A N 1
ATOM 581 C CA . GLY A 1 80 ? -17.273 -5.192 4.267 1.00 42.66 80 GLY A CA 1
ATOM 582 C C . GLY A 1 80 ? -16.935 -3.694 4.205 1.00 42.66 80 GLY A C 1
ATOM 583 O O . GLY A 1 80 ? -17.135 -3.102 3.149 1.00 42.66 80 GLY A O 1
ATOM 584 N N . GLY A 1 81 ? -16.379 -3.076 5.247 1.00 42.16 81 GLY A N 1
ATOM 585 C CA . GLY A 1 81 ? -16.061 -1.640 5.255 1.00 42.16 81 GLY A CA 1
ATOM 586 C C . GLY A 1 81 ? -14.591 -1.342 4.958 1.00 42.16 81 GLY A C 1
ATOM 587 O O . GLY A 1 81 ? -13.703 -2.017 5.473 1.00 42.16 81 GLY A O 1
ATOM 588 N N . GLN A 1 82 ? -14.313 -0.301 4.162 1.00 45.31 82 GLN A N 1
ATOM 589 C CA . GLN A 1 82 ? -13.036 0.426 4.255 1.00 45.31 82 GLN A CA 1
ATOM 590 C C . GLN A 1 82 ? -12.728 0.698 5.728 1.00 45.31 82 GLN A C 1
ATOM 592 O O . GLN A 1 82 ? -13.698 1.018 6.410 1.00 45.31 82 GLN A O 1
ATOM 597 N N . PRO A 1 83 ? -11.475 0.553 6.225 1.00 49.00 83 PRO A N 1
ATOM 598 C CA . PRO A 1 83 ? -11.136 0.677 7.641 1.00 49.00 83 PRO A CA 1
ATOM 599 C C . PRO A 1 83 ? -11.809 1.904 8.245 1.00 49.00 83 PRO A C 1
ATOM 601 O O . PRO A 1 83 ? -11.332 3.034 8.141 1.00 49.00 83 PRO A O 1
ATOM 604 N N . ALA A 1 84 ? -12.961 1.659 8.864 1.00 42.97 84 ALA A N 1
ATOM 605 C CA . ALA A 1 84 ? -13.629 2.597 9.716 1.00 42.97 84 ALA A CA 1
ATOM 606 C C . ALA A 1 84 ? -12.826 2.510 10.992 1.00 42.97 84 ALA A C 1
ATOM 608 O O . ALA A 1 84 ? -13.073 1.684 11.859 1.00 42.97 84 ALA A O 1
ATOM 609 N N . ALA A 1 85 ? -11.785 3.327 11.031 1.00 39.72 85 ALA A N 1
ATOM 610 C CA . ALA A 1 85 ? -11.635 4.189 12.159 1.00 39.72 85 ALA A CA 1
ATOM 611 C C . ALA A 1 85 ? -11.898 3.529 13.514 1.00 39.72 85 ALA A C 1
ATOM 613 O O . ALA A 1 85 ? -12.735 4.050 14.241 1.00 39.72 85 ALA A O 1
ATOM 614 N N . SER A 1 86 ? -11.132 2.501 13.894 1.00 39.78 86 SER A N 1
ATOM 615 C CA . SER A 1 86 ? -11.114 2.043 15.282 1.00 39.78 86 SER A CA 1
ATOM 616 C C . SER A 1 86 ? -10.878 3.267 16.158 1.00 39.78 86 SER A C 1
ATOM 618 O O . SER A 1 86 ? -9.922 4.031 15.964 1.00 39.78 86 SER A O 1
ATOM 620 N N . ALA A 1 87 ? -11.877 3.557 16.981 1.00 39.66 87 ALA A N 1
ATOM 621 C CA . ALA A 1 87 ? -11.816 4.560 18.008 1.00 39.66 87 ALA A CA 1
ATOM 622 C C . ALA A 1 87 ? -10.593 4.232 18.862 1.00 39.66 87 ALA A C 1
ATOM 624 O O . ALA A 1 87 ? -10.483 3.123 19.383 1.00 39.66 87 ALA A O 1
ATOM 625 N N . GLY A 1 88 ? -9.673 5.187 18.976 1.00 36.69 88 GLY A N 1
ATOM 626 C CA . GLY A 1 88 ? -8.843 5.250 20.162 1.00 36.69 88 GLY A CA 1
ATOM 627 C C . GLY A 1 88 ? -9.804 5.456 21.321 1.00 36.69 88 GLY A C 1
ATOM 628 O O . GLY A 1 88 ? -10.228 6.576 21.592 1.00 36.69 88 GLY A O 1
ATOM 629 N N . ALA A 1 89 ? -10.220 4.349 21.929 1.00 46.22 89 ALA A N 1
ATOM 630 C CA . ALA A 1 89 ? -10.625 4.329 23.312 1.00 46.22 89 ALA A CA 1
ATOM 631 C C . ALA A 1 89 ? -9.391 4.767 24.104 1.00 46.22 89 ALA A C 1
ATOM 633 O O . ALA A 1 89 ? -8.507 3.970 24.403 1.00 46.22 89 ALA A O 1
ATOM 634 N N . HIS A 1 90 ? -9.298 6.065 24.369 1.00 38.94 90 HIS A N 1
ATOM 635 C CA . HIS A 1 90 ? -8.530 6.558 25.498 1.00 38.94 90 HIS A CA 1
ATOM 636 C C . HIS A 1 90 ? -9.443 6.384 26.711 1.00 38.94 90 HIS A C 1
ATOM 638 O O . HIS A 1 90 ? -10.127 7.321 27.116 1.00 38.94 90 HIS A O 1
ATOM 644 N N . ASP A 1 91 ? -9.548 5.152 27.211 1.00 40.44 91 ASP A N 1
ATOM 645 C CA . ASP A 1 91 ? -10.073 4.946 28.554 1.00 40.44 91 ASP A CA 1
ATOM 646 C C . ASP A 1 91 ? -8.976 5.300 29.567 1.00 40.44 91 ASP A C 1
ATOM 648 O O . ASP A 1 91 ? -7.821 4.900 29.417 1.00 40.44 91 ASP A O 1
ATOM 652 N N . ALA A 1 92 ? -9.403 6.054 30.578 1.00 48.81 92 ALA A N 1
ATOM 653 C CA . ALA A 1 92 ? -8.757 6.341 31.853 1.00 48.81 92 ALA A CA 1
ATOM 654 C C . ALA A 1 92 ? -7.548 7.303 31.893 1.00 48.81 92 ALA A C 1
ATOM 656 O O . ALA A 1 92 ? -6.389 6.921 31.755 1.00 48.81 92 ALA A O 1
ATOM 657 N N . VAL A 1 93 ? -7.813 8.518 32.386 1.00 44.84 93 VAL A N 1
ATOM 658 C CA . VAL A 1 93 ? -7.333 8.850 33.736 1.00 44.84 93 VAL A CA 1
ATOM 659 C C . VAL A 1 93 ? -8.416 9.621 34.493 1.00 44.84 93 VAL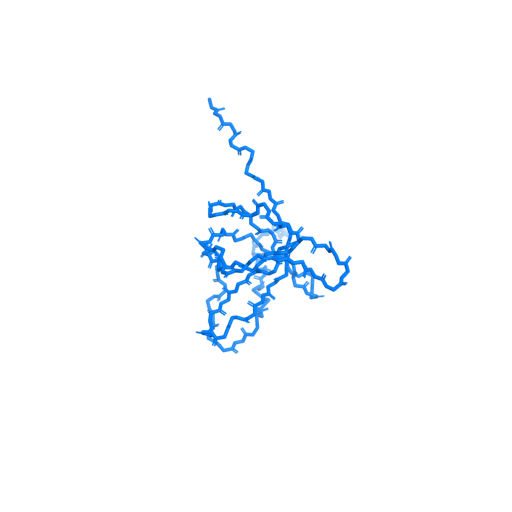 A C 1
ATOM 661 O O . VAL A 1 93 ? -8.894 10.669 34.068 1.00 44.84 93 VAL A O 1
ATOM 664 N N . ALA A 1 94 ? -8.840 9.029 35.605 1.00 49.84 94 ALA A N 1
ATOM 665 C CA . ALA A 1 94 ? -9.644 9.663 36.629 1.00 49.84 94 ALA A CA 1
ATOM 666 C C . ALA A 1 94 ? -8.898 10.862 37.222 1.00 49.84 94 ALA A C 1
ATOM 668 O O . ALA A 1 94 ? -7.704 10.767 37.495 1.00 49.84 94 ALA A O 1
ATOM 669 N N . SER A 1 95 ? -9.609 11.947 37.504 1.00 46.44 95 SER A N 1
ATOM 670 C CA . SER A 1 95 ? -9.336 12.802 38.662 1.00 46.44 95 SER A CA 1
ATOM 671 C C . SER A 1 95 ? -10.629 13.527 39.014 1.00 46.44 95 SER A C 1
ATOM 673 O O . SER A 1 95 ? -10.999 14.522 38.401 1.00 46.44 95 SER A O 1
ATOM 675 N N . ASP A 1 96 ? -11.338 12.913 39.955 1.00 55.06 96 ASP A N 1
ATOM 676 C CA . ASP A 1 96 ? -12.264 13.549 40.886 1.00 55.06 96 ASP A CA 1
ATOM 677 C C . ASP A 1 96 ? -11.500 14.632 41.671 1.00 55.06 96 ASP A C 1
ATOM 679 O O . ASP A 1 96 ? -10.461 14.308 42.252 1.00 55.06 96 ASP A O 1
ATOM 683 N N . PHE A 1 97 ? -11.948 15.893 41.591 1.00 56.34 97 PHE A N 1
ATOM 684 C CA . PHE A 1 97 ? -12.053 16.869 42.692 1.00 56.34 97 PHE A CA 1
ATOM 685 C C . PHE A 1 97 ? -12.709 18.176 42.216 1.00 56.34 97 PHE A C 1
ATOM 687 O O . PHE A 1 97 ? -12.371 18.642 41.103 1.00 56.34 97 PHE A O 1
#

Sequence (97 aa):
MTTETKTEYAGHPAKLKEGGWGAHVNSDKVQHGDSVSLTTKAGKTWNAVVDRVVWTGTDSDGNACALCTLVGKDKPATAGGQPAASAGAHDAVASDF

Foldseek 3Di:
DDPPPQDEFEWEWDQDPVRAIKTKTQAQPAAAQGWYWYAYPVGDTDIWGFHGWPDWDAPPVRTTITITGTDDPPDPPDPDDDPPDDDPPPDDDDDDD

Radius of gyration: 15.89 Å; Cα contacts (8 Å, |Δi|>4): 177; chains: 1; bounding box: 38×28×56 Å